Protein AF-0000000085134759 (afdb_homodimer)

Foldseek 3Di:
DCPPPCDPVNVVVVVVVVVVVVVVVVVVLVVVLLVDDLVCLVVVLVVLQCQLPDPVDDPVRSVVSVVSSVVSVVSNVVVVVVVVPPVPPD/DPPPPCDPVNVVVVVVVVVVVVVVVVVVLVVVLLVDDLVCLVVVLVVLQCQLPDPVDDPVRSVVSVVSSVVSVVSNVVVVVVVVVPVPPD

Structure (mmCIF, N/CA/C/O backbone):
data_AF-0000000085134759-model_v1
#
loop_
_entity.id
_entity.type
_entity.pdbx_description
1 polymer Ybl58
#
loop_
_atom_site.group_PDB
_atom_site.id
_atom_site.type_symbol
_atom_site.label_atom_id
_atom_site.label_alt_id
_atom_site.label_comp_id
_atom_site.label_asym_id
_atom_site.label_entity_id
_atom_site.label_seq_id
_atom_site.pdbx_PDB_ins_code
_atom_site.Cartn_x
_atom_site.Cartn_y
_atom_site.Cartn_z
_atom_site.occupancy
_atom_site.B_iso_or_equiv
_atom_site.auth_seq_id
_atom_site.auth_comp_id
_atom_site.auth_asym_id
_atom_site.auth_atom_id
_atom_site.pdbx_PDB_model_num
ATOM 1 N N . MET A 1 1 ? -6.441 -19.906 -30.641 1 36.53 1 MET A N 1
ATOM 2 C CA . MET A 1 1 ? -6.195 -18.969 -29.547 1 36.53 1 MET A CA 1
ATOM 3 C C . MET A 1 1 ? -5.242 -19.562 -28.516 1 36.53 1 MET A C 1
ATOM 5 O O . MET A 1 1 ? -5.535 -20.609 -27.922 1 36.53 1 MET A O 1
ATOM 9 N N . ASP A 1 2 ? -3.85 -19.812 -28.766 1 41.09 2 ASP A N 1
ATOM 10 C CA . ASP A 1 2 ? -2.723 -20.609 -28.297 1 41.09 2 ASP A CA 1
ATOM 11 C C . ASP A 1 2 ? -2.68 -20.656 -26.766 1 41.09 2 ASP A C 1
ATOM 13 O O . ASP A 1 2 ? -2.604 -19.625 -26.109 1 41.09 2 ASP A O 1
ATOM 17 N N . ASN A 1 3 ? -3.463 -21.5 -26.062 1 43.75 3 ASN A N 1
ATOM 18 C CA . ASN A 1 3 ? -3.758 -21.891 -24.672 1 43.75 3 ASN A CA 1
ATOM 19 C C . ASN A 1 3 ? -2.488 -21.984 -23.844 1 43.75 3 ASN A C 1
ATOM 21 O O . ASN A 1 3 ? -1.864 -23.047 -23.766 1 43.75 3 ASN A O 1
ATOM 25 N N . SER A 1 4 ? -1.475 -21.094 -23.953 1 51.97 4 SER A N 1
ATOM 26 C CA . SER A 1 4 ? -0.108 -21.094 -23.438 1 51.97 4 SER A CA 1
ATOM 27 C C . SER A 1 4 ? -0.062 -21.531 -21.984 1 51.97 4 SER A C 1
ATOM 29 O O . SER A 1 4 ? -0.721 -20.938 -21.125 1 51.97 4 SER A O 1
ATOM 31 N N . THR A 1 5 ? 0.041 -22.812 -21.75 1 67.12 5 THR A N 1
ATOM 32 C CA . THR A 1 5 ? 0.148 -23.562 -20.516 1 67.12 5 THR A CA 1
ATOM 33 C C . THR A 1 5 ? 1.14 -22.906 -19.562 1 67.12 5 THR A C 1
ATOM 35 O O . THR A 1 5 ? 2.332 -22.812 -19.859 1 67.12 5 THR A O 1
ATOM 38 N N . ILE A 1 6 ? 0.722 -22.047 -18.766 1 75.75 6 ILE A N 1
ATOM 39 C CA . ILE A 1 6 ? 1.525 -21.406 -17.719 1 75.75 6 ILE A CA 1
ATOM 40 C C . ILE A 1 6 ? 2.176 -22.484 -16.844 1 75.75 6 ILE A C 1
ATOM 42 O O . ILE A 1 6 ? 1.506 -23.422 -16.391 1 75.75 6 ILE A O 1
ATOM 46 N N . SER A 1 7 ? 3.449 -22.641 -17.078 1 88.44 7 SER A N 1
ATOM 47 C CA . SER A 1 7 ? 4.176 -23.609 -16.266 1 88.44 7 SER A CA 1
ATOM 48 C C . SER A 1 7 ? 3.984 -23.344 -14.773 1 88.44 7 SER A C 1
ATOM 50 O O . SER A 1 7 ? 3.611 -22.234 -14.383 1 88.44 7 SER A O 1
ATOM 52 N N . LEU A 1 8 ? 4.082 -24.422 -14.062 1 89.94 8 LEU A N 1
ATOM 53 C CA . LEU A 1 8 ? 3.994 -24.312 -12.609 1 89.94 8 LEU A CA 1
ATOM 54 C C . LEU A 1 8 ? 4.98 -23.266 -12.086 1 89.94 8 LEU A C 1
ATOM 56 O O . LEU A 1 8 ? 4.652 -22.484 -11.195 1 89.94 8 LEU A O 1
ATOM 60 N N . GLN A 1 9 ? 6.145 -23.281 -12.641 1 91.75 9 GLN A N 1
ATOM 61 C CA . GLN A 1 9 ? 7.18 -22.344 -12.203 1 91.75 9 GLN A CA 1
ATOM 62 C C . GLN A 1 9 ? 6.766 -20.906 -12.453 1 91.75 9 GLN A C 1
ATOM 64 O O . GLN A 1 9 ? 7.023 -20.016 -11.633 1 91.75 9 GLN A O 1
ATOM 69 N N . GLU A 1 10 ? 6.184 -20.594 -13.539 1 93.88 10 GLU A N 1
ATOM 70 C CA . GLU A 1 10 ? 5.719 -19.25 -13.867 1 93.88 10 GLU A CA 1
ATOM 71 C C . GLU A 1 10 ? 4.668 -18.781 -12.875 1 93.88 10 GLU A C 1
ATOM 73 O O . GLU A 1 10 ? 4.629 -17.594 -12.523 1 93.88 10 GLU A O 1
ATOM 78 N N . LEU A 1 11 ? 3.832 -19.656 -12.477 1 95.25 11 LEU A N 1
ATOM 79 C CA . LEU A 1 11 ? 2.807 -19.297 -11.5 1 95.25 11 LEU A CA 1
ATOM 80 C C . LEU A 1 11 ? 3.43 -18.984 -10.148 1 95.25 11 LEU A C 1
ATOM 82 O O . LEU A 1 11 ? 3.049 -18 -9.5 1 95.25 11 LEU A O 1
ATOM 86 N N . LEU A 1 12 ? 4.363 -19.75 -9.82 1 95.38 12 LEU A N 1
ATOM 87 C CA . LEU A 1 12 ? 5.047 -19.531 -8.547 1 95.38 12 LEU A CA 1
ATOM 88 C C . LEU A 1 12 ? 5.812 -18.219 -8.562 1 95.38 12 LEU A C 1
ATOM 90 O O . LEU A 1 12 ? 5.859 -17.5 -7.551 1 95.38 12 LEU A O 1
ATOM 94 N N . ASP A 1 13 ? 6.457 -17.906 -9.68 1 95.19 13 ASP A N 1
ATOM 95 C CA . ASP A 1 13 ? 7.172 -16.641 -9.82 1 95.19 13 ASP A CA 1
ATOM 96 C C . ASP A 1 13 ? 6.219 -15.461 -9.688 1 95.19 13 ASP A C 1
ATOM 98 O O . ASP A 1 13 ? 6.562 -14.445 -9.078 1 95.19 13 ASP A O 1
ATOM 102 N N . CYS A 1 14 ? 5.066 -15.586 -10.281 1 96.5 14 CYS A N 1
ATOM 103 C CA . CYS A 1 14 ? 4.047 -14.547 -10.164 1 96.5 14 CYS A CA 1
ATOM 104 C C . CYS A 1 14 ? 3.643 -14.336 -8.711 1 96.5 14 CYS A C 1
ATOM 106 O O . CYS A 1 14 ? 3.543 -13.195 -8.25 1 96.5 14 CYS A O 1
ATOM 108 N N . ILE A 1 15 ? 3.365 -15.359 -8.023 1 97.62 15 ILE A N 1
ATOM 109 C CA . ILE A 1 15 ? 2.973 -15.273 -6.621 1 97.62 15 ILE A CA 1
ATOM 110 C C . ILE A 1 15 ? 4.066 -14.57 -5.82 1 97.62 15 ILE A C 1
ATOM 112 O O . ILE A 1 15 ? 3.777 -13.703 -4.996 1 97.62 15 ILE A O 1
ATOM 116 N N . SER A 1 16 ? 5.297 -14.961 -6.074 1 97.25 16 SER A N 1
ATOM 117 C CA . SER A 1 16 ? 6.422 -14.359 -5.363 1 97.25 16 SER A CA 1
ATOM 118 C C . SER A 1 16 ? 6.488 -12.852 -5.605 1 97.25 16 SER A C 1
ATOM 120 O O . SER A 1 16 ? 6.676 -12.078 -4.668 1 97.25 16 SER A O 1
ATOM 122 N N . ARG A 1 17 ? 6.363 -12.453 -6.84 1 97.19 17 ARG A N 1
ATOM 123 C CA . ARG A 1 17 ? 6.402 -11.039 -7.184 1 97.19 17 ARG A CA 1
ATOM 124 C C . ARG A 1 17 ? 5.258 -10.281 -6.516 1 97.19 17 ARG A C 1
ATOM 126 O O . ARG A 1 17 ? 5.457 -9.18 -5.992 1 97.19 17 ARG A O 1
ATOM 133 N N . LEU A 1 18 ? 4.141 -10.859 -6.523 1 98 18 LEU A N 1
ATOM 134 C CA . LEU A 1 18 ? 2.979 -10.219 -5.918 1 98 18 LEU A CA 1
ATOM 135 C C . LEU A 1 18 ? 3.148 -10.102 -4.41 1 98 18 LEU A C 1
ATOM 137 O O . LEU A 1 18 ? 2.768 -9.086 -3.818 1 98 18 LEU A O 1
ATOM 141 N N . ARG A 1 19 ? 3.688 -11.109 -3.838 1 98.12 19 ARG A N 1
ATOM 142 C CA . ARG A 1 19 ? 3.951 -11.055 -2.404 1 98.12 19 ARG A CA 1
ATOM 143 C C . ARG A 1 19 ? 4.934 -9.938 -2.068 1 98.12 19 ARG A C 1
ATOM 145 O O . ARG A 1 19 ? 4.777 -9.242 -1.062 1 98.12 19 ARG A O 1
ATOM 152 N N . ASP A 1 20 ? 5.926 -9.781 -2.871 1 97.88 20 ASP A N 1
ATOM 153 C 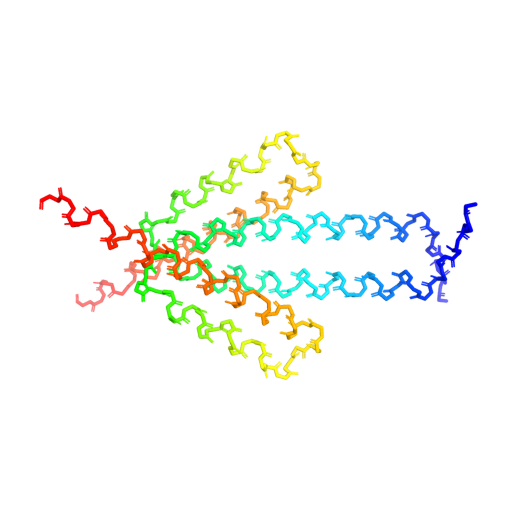CA . ASP A 1 20 ? 6.895 -8.703 -2.688 1 97.88 20 ASP A CA 1
ATOM 154 C C . ASP A 1 20 ? 6.227 -7.34 -2.816 1 97.88 20 ASP A C 1
ATOM 156 O O . ASP A 1 20 ? 6.535 -6.418 -2.055 1 97.88 20 ASP A O 1
ATOM 160 N N . ASP A 1 21 ? 5.371 -7.219 -3.775 1 97.75 21 ASP A N 1
ATOM 161 C CA . ASP A 1 21 ? 4.641 -5.969 -3.957 1 97.75 21 ASP A CA 1
ATOM 162 C C . ASP A 1 21 ? 3.783 -5.652 -2.734 1 97.75 21 ASP A C 1
ATOM 164 O O . ASP A 1 21 ? 3.748 -4.508 -2.273 1 97.75 21 ASP A O 1
ATOM 168 N N . VAL A 1 22 ? 3.117 -6.648 -2.244 1 98.06 22 VAL A N 1
ATOM 169 C CA . VAL A 1 22 ? 2.277 -6.469 -1.064 1 98.06 22 VAL A CA 1
ATOM 170 C C . VAL A 1 22 ? 3.135 -6.012 0.114 1 98.06 22 VAL A C 1
ATOM 172 O O . VAL A 1 22 ? 2.754 -5.098 0.848 1 98.06 22 VAL A O 1
ATOM 175 N N . ASN A 1 23 ? 4.258 -6.594 0.273 1 97.88 23 ASN A N 1
ATOM 176 C CA . ASN A 1 23 ? 5.152 -6.223 1.364 1 97.88 23 ASN A CA 1
ATOM 177 C C . ASN A 1 23 ? 5.629 -4.781 1.231 1 97.88 23 ASN A C 1
ATOM 179 O O . ASN A 1 23 ? 5.586 -4.016 2.195 1 97.88 23 ASN A O 1
ATOM 183 N N . ALA A 1 24 ? 6.102 -4.434 0.068 1 98.12 24 ALA A N 1
ATOM 184 C CA . ALA A 1 24 ? 6.586 -3.072 -0.157 1 98.12 24 ALA A CA 1
ATOM 185 C C . ALA A 1 24 ? 5.48 -2.051 0.086 1 98.12 24 ALA A C 1
ATOM 187 O O . ALA A 1 24 ? 5.699 -1.037 0.755 1 98.12 24 ALA A O 1
ATOM 188 N N . LEU A 1 25 ? 4.312 -2.357 -0.412 1 98.12 25 LEU A N 1
ATOM 189 C CA . LEU A 1 25 ? 3.178 -1.45 -0.271 1 98.12 25 LEU A CA 1
ATOM 190 C C . LEU A 1 25 ? 2.768 -1.316 1.191 1 98.12 25 LEU A C 1
ATOM 192 O O . LEU A 1 25 ? 2.42 -0.224 1.646 1 98.12 25 LEU A O 1
ATOM 196 N N . THR A 1 26 ? 2.848 -2.391 1.927 1 97.12 26 THR A N 1
ATOM 197 C CA . THR A 1 26 ? 2.5 -2.371 3.344 1 97.12 26 THR A CA 1
ATOM 198 C C . THR A 1 26 ? 3.494 -1.522 4.133 1 97.12 26 THR A C 1
ATOM 200 O O . THR A 1 26 ? 3.1 -0.746 5.004 1 97.12 26 THR A O 1
ATOM 203 N N . VAL A 1 27 ? 4.707 -1.637 3.848 1 96.81 27 VAL A N 1
ATOM 204 C CA . VAL A 1 27 ? 5.746 -0.847 4.504 1 96.81 27 VAL A CA 1
ATOM 205 C C . VAL A 1 27 ? 5.57 0.629 4.152 1 96.81 27 VAL A C 1
ATOM 207 O O . VAL A 1 27 ? 5.629 1.494 5.027 1 96.81 27 VAL A O 1
ATOM 210 N N . ALA A 1 28 ? 5.32 0.941 2.855 1 97.69 28 ALA A N 1
ATOM 211 C CA . ALA A 1 28 ? 5.098 2.318 2.428 1 97.69 28 ALA A CA 1
ATOM 212 C C . ALA A 1 28 ? 3.865 2.912 3.107 1 97.69 28 ALA A C 1
ATOM 214 O O . ALA A 1 28 ? 3.875 4.074 3.516 1 97.69 28 ALA A O 1
ATOM 215 N N . PHE A 1 29 ? 2.85 2.113 3.242 1 96.81 29 PHE A N 1
ATOM 216 C CA . PHE A 1 29 ? 1.638 2.516 3.943 1 96.81 29 PHE A CA 1
ATOM 217 C C . PHE A 1 29 ? 1.955 2.947 5.371 1 96.81 29 PHE A C 1
ATOM 219 O O . PHE A 1 29 ? 1.446 3.965 5.844 1 96.81 29 PHE A O 1
ATOM 226 N N . SER A 1 30 ? 2.836 2.234 6.004 1 94.38 30 SER A N 1
ATOM 227 C CA . SER A 1 30 ? 3.219 2.533 7.383 1 94.38 30 SER A CA 1
ATOM 228 C C . SER A 1 30 ? 3.979 3.852 7.473 1 94.38 30 SER A C 1
ATOM 230 O O . SER A 1 30 ? 3.738 4.652 8.383 1 94.38 30 SER A O 1
ATOM 232 N N . HIS A 1 31 ? 4.902 4.109 6.586 1 94.56 31 HIS A N 1
ATOM 233 C CA . HIS A 1 31 ? 5.637 5.371 6.562 1 94.56 31 HIS A CA 1
ATOM 234 C C . HIS A 1 31 ? 4.691 6.555 6.371 1 94.56 31 HIS A C 1
ATOM 236 O O . HIS A 1 31 ? 4.84 7.586 7.031 1 94.56 31 HIS A O 1
ATOM 242 N N . LEU A 1 32 ? 3.723 6.383 5.48 1 96 32 LEU A N 1
ATOM 243 C CA . LEU A 1 32 ? 2.787 7.469 5.219 1 96 32 LEU A CA 1
ATOM 244 C C . LEU A 1 32 ? 1.891 7.719 6.426 1 96 32 LEU A C 1
ATOM 246 O O . LEU A 1 32 ? 1.657 8.867 6.805 1 96 32 LEU A O 1
ATOM 250 N N . ALA A 1 33 ? 1.422 6.625 6.973 1 94.44 33 ALA A N 1
ATOM 251 C CA . ALA A 1 33 ? 0.549 6.734 8.141 1 94.44 33 ALA A CA 1
ATOM 252 C C . ALA A 1 33 ? 1.227 7.516 9.258 1 94.44 33 ALA A C 1
ATOM 254 O O . ALA A 1 33 ? 0.591 8.336 9.922 1 94.44 33 ALA A O 1
ATOM 255 N N . LEU A 1 34 ? 2.52 7.332 9.438 1 91.38 34 LEU A N 1
ATOM 256 C CA . LEU A 1 34 ? 3.271 8 10.5 1 91.38 34 LEU A CA 1
ATOM 257 C C . LEU A 1 34 ? 3.451 9.484 10.188 1 91.38 34 LEU A C 1
ATOM 259 O O . LEU A 1 34 ? 3.652 10.289 11.094 1 91.38 34 LEU A O 1
ATOM 263 N N . SER A 1 35 ? 3.312 9.789 8.953 1 91.69 35 SER A N 1
ATOM 264 C CA . SER A 1 35 ? 3.578 11.156 8.523 1 91.69 35 SER A CA 1
ATOM 265 C C . SER A 1 35 ? 2.307 12 8.547 1 91.69 35 SER A C 1
ATOM 267 O O . SER A 1 35 ? 2.363 13.219 8.383 1 91.69 35 SER A O 1
ATOM 269 N N . ILE A 1 36 ? 1.198 11.453 8.727 1 91.31 36 ILE A N 1
ATOM 270 C CA . ILE A 1 36 ? -0.071 12.172 8.766 1 91.31 36 ILE A CA 1
ATOM 271 C C . ILE A 1 36 ? -0.279 12.781 10.148 1 91.31 36 ILE A C 1
ATOM 273 O O . ILE A 1 36 ? -0.298 12.062 11.148 1 91.31 36 ILE A O 1
ATOM 277 N N . PRO A 1 37 ? -0.396 14.031 10.141 1 89.88 37 PRO A N 1
ATOM 278 C CA . PRO A 1 37 ? -0.674 14.664 11.438 1 89.88 37 PRO A CA 1
ATOM 279 C C . PRO A 1 37 ? -2.02 14.242 12.023 1 89.88 37 PRO A C 1
ATOM 281 O O . PRO A 1 37 ? -2.9 13.781 11.289 1 89.88 37 PRO A O 1
ATOM 284 N N . ARG A 1 38 ? -2.223 14.406 13.234 1 88.12 38 ARG A N 1
ATOM 285 C CA . ARG A 1 38 ? -3.404 13.969 13.977 1 88.12 38 ARG A CA 1
ATOM 286 C C . ARG A 1 38 ? -4.672 14.586 13.391 1 88.12 38 ARG A C 1
ATOM 288 O O . ARG A 1 38 ? -5.703 13.914 13.289 1 88.12 38 ARG A O 1
ATOM 295 N N . GLU A 1 39 ? -4.543 15.852 13.047 1 87.69 39 GLU A N 1
ATOM 296 C CA . GLU A 1 39 ? -5.707 16.594 12.57 1 87.69 39 GLU A CA 1
ATOM 297 C C . GLU A 1 39 ? -6.234 16.016 11.258 1 87.69 39 GLU A C 1
ATOM 299 O O . GLU A 1 39 ? -7.41 16.188 10.93 1 87.69 39 GLU A O 1
ATOM 304 N N . GLN A 1 40 ? -5.391 15.344 10.57 1 90.31 40 GLN A N 1
ATOM 305 C CA . GLN A 1 40 ? -5.77 14.836 9.258 1 90.31 40 GLN A CA 1
ATOM 306 C C . GLN A 1 40 ? -6.074 13.344 9.312 1 90.31 40 GLN A C 1
ATOM 308 O O . GLN A 1 40 ? -6.551 12.758 8.336 1 90.31 40 GLN A O 1
ATOM 313 N N . MET A 1 41 ? -5.879 12.742 10.406 1 91.75 41 MET A N 1
ATOM 314 C CA . MET A 1 41 ? -6.02 11.297 10.547 1 91.75 41 MET A CA 1
ATOM 315 C C . MET A 1 41 ? -7.48 10.875 10.422 1 91.75 41 MET A C 1
ATOM 317 O O . MET A 1 41 ? -7.789 9.891 9.758 1 91.75 41 MET A O 1
ATOM 321 N N . LEU A 1 42 ? -8.328 11.711 11.031 1 92.19 42 LEU A N 1
ATOM 322 C CA . LEU A 1 42 ? -9.734 11.32 11.055 1 92.19 42 LEU A CA 1
ATOM 323 C C . LEU A 1 42 ? -10.32 11.32 9.648 1 92.19 42 LEU A C 1
ATOM 325 O O . LEU A 1 42 ? -10.945 10.352 9.227 1 92.19 42 LEU A O 1
ATOM 329 N N . PRO A 1 43 ? -10.109 12.391 8.891 1 94.94 43 PRO A N 1
ATOM 330 C CA . PRO A 1 43 ? -10.602 12.375 7.516 1 94.94 43 PRO A CA 1
ATOM 331 C C . PRO A 1 43 ? -10.016 11.234 6.691 1 94.94 43 PRO A C 1
ATOM 333 O O . PRO A 1 43 ? -10.711 10.633 5.867 1 94.94 43 PRO A O 1
ATOM 336 N N . THR A 1 44 ? -8.797 10.969 6.855 1 95.25 44 THR A N 1
ATOM 337 C CA . THR A 1 44 ? -8.156 9.898 6.102 1 95.25 44 THR A CA 1
ATOM 338 C C . THR A 1 44 ? -8.742 8.539 6.48 1 95.25 44 THR A C 1
ATOM 340 O O . THR A 1 44 ? -9.031 7.719 5.605 1 95.25 44 THR A O 1
ATOM 343 N N . LEU A 1 45 ? -8.906 8.289 7.711 1 96.5 45 LEU A N 1
ATOM 344 C CA . LEU A 1 45 ? -9.523 7.066 8.203 1 96.5 45 LEU A CA 1
ATOM 345 C C . LEU A 1 45 ? -10.922 6.887 7.621 1 96.5 45 LEU A C 1
ATOM 347 O O . LEU A 1 45 ? -11.297 5.781 7.219 1 96.5 45 LEU A O 1
ATOM 351 N N . ALA A 1 46 ? -11.633 7.977 7.602 1 96.31 46 ALA A N 1
ATOM 352 C CA . ALA A 1 46 ? -12.984 7.934 7.047 1 96.31 46 ALA A CA 1
ATOM 353 C C . ALA A 1 46 ? -12.961 7.512 5.578 1 96.31 46 ALA A C 1
ATOM 355 O O . ALA A 1 46 ? -13.82 6.754 5.129 1 96.31 46 ALA A O 1
ATOM 356 N N . SER A 1 47 ? -12.016 7.984 4.824 1 97.06 47 SER A N 1
ATOM 357 C CA . SER A 1 47 ? -11.875 7.637 3.414 1 97.06 47 SER A CA 1
ATOM 358 C C . SER A 1 47 ? -11.609 6.148 3.234 1 97.06 47 SER A C 1
ATOM 360 O O . SER A 1 47 ? -12.164 5.512 2.338 1 97.06 47 SER A O 1
ATOM 362 N N . ILE A 1 48 ? -10.789 5.574 4.098 1 97.94 48 ILE A N 1
ATOM 363 C CA . ILE A 1 48 ? -10.469 4.152 4.02 1 97.94 48 ILE A CA 1
ATOM 364 C C . ILE A 1 48 ? -11.672 3.324 4.453 1 97.94 48 ILE A C 1
ATOM 366 O O . ILE A 1 48 ? -11.953 2.271 3.873 1 97.94 48 ILE A O 1
ATOM 370 N N . HIS A 1 49 ? -12.375 3.82 5.422 1 97.75 49 HIS A N 1
ATOM 371 C CA . HIS A 1 49 ? -13.594 3.143 5.844 1 97.75 49 HIS A CA 1
ATOM 372 C C . HIS A 1 49 ? -14.633 3.139 4.73 1 97.75 49 HIS A C 1
ATOM 374 O O . HIS A 1 49 ? -15.359 2.152 4.555 1 97.75 49 HIS A O 1
ATOM 380 N N . PHE A 1 50 ? -14.742 4.195 4.062 1 97.88 50 PHE A N 1
ATOM 381 C CA . PHE A 1 50 ? -15.656 4.27 2.924 1 97.88 50 PHE A CA 1
ATOM 382 C C . PHE A 1 50 ? -15.336 3.184 1.902 1 97.88 50 PHE A C 1
ATOM 384 O O . PHE A 1 50 ? -16.234 2.498 1.414 1 97.88 50 PHE A O 1
ATOM 391 N N . GLU A 1 51 ? -14 3.004 1.628 1 97.94 51 GLU A N 1
ATOM 392 C CA . GLU A 1 51 ? -13.586 1.977 0.679 1 97.94 51 GLU A CA 1
ATOM 393 C C . GLU A 1 51 ? -13.891 0.578 1.206 1 97.94 51 GLU A C 1
ATOM 395 O O . GLU A 1 51 ? -14.203 -0.329 0.43 1 97.94 51 GLU A O 1
ATOM 400 N N . SER A 1 52 ? -13.844 0.411 2.457 1 98.19 52 SER A N 1
ATOM 401 C CA . SER A 1 52 ? -14.055 -0.902 3.057 1 98.19 52 SER A CA 1
ATOM 402 C C . SER A 1 52 ? -15.5 -1.358 2.896 1 98.19 52 SER A C 1
ATOM 404 O O . SER A 1 52 ? -15.797 -2.549 3.01 1 98.19 52 SER A O 1
ATOM 406 N N . ARG A 1 53 ? -16.312 -0.443 2.555 1 97.38 53 ARG A N 1
ATOM 407 C CA . ARG A 1 53 ? -17.734 -0.766 2.404 1 97.38 53 ARG A CA 1
ATOM 408 C C . ARG A 1 53 ? -18.188 -0.555 0.965 1 97.38 53 ARG A C 1
ATOM 410 O O . ARG A 1 53 ? -19.359 -0.781 0.642 1 97.38 53 ARG A O 1
ATOM 417 N N . ASN A 1 54 ? -17.391 -0.098 0.154 1 97.81 54 ASN A N 1
ATOM 418 C CA . ASN A 1 54 ? -17.734 0.244 -1.225 1 97.81 54 ASN A CA 1
ATOM 419 C C . ASN A 1 54 ? -18 -1.003 -2.062 1 97.81 54 ASN A C 1
ATOM 421 O O . ASN A 1 54 ? -17.109 -1.835 -2.25 1 97.81 54 ASN A O 1
ATOM 425 N N . PRO A 1 55 ? -19.172 -1.104 -2.656 1 96.31 55 PRO A N 1
ATOM 426 C CA . PRO A 1 55 ? -19.562 -2.318 -3.375 1 96.31 55 PRO A CA 1
ATOM 427 C C . PRO A 1 55 ? -18.828 -2.471 -4.711 1 96.31 55 PRO A C 1
ATOM 429 O O . PRO A 1 55 ? -18.922 -3.525 -5.344 1 96.31 55 PRO A O 1
ATOM 432 N N . LYS A 1 56 ? -18.141 -1.409 -5.051 1 97.25 56 LYS A N 1
ATOM 433 C CA . LYS A 1 56 ? -17.359 -1.491 -6.277 1 97.25 56 LYS A CA 1
ATOM 434 C C . LYS A 1 56 ? -16.188 -2.471 -6.121 1 97.25 56 LYS A C 1
ATOM 436 O O . LYS A 1 56 ? -15.656 -2.971 -7.113 1 97.25 56 LYS A O 1
ATOM 441 N N . TRP A 1 57 ? -15.82 -2.795 -4.895 1 97.69 57 TRP A N 1
ATOM 442 C CA . TRP A 1 57 ? -14.688 -3.676 -4.602 1 97.69 57 TRP A CA 1
ATOM 443 C C . TRP A 1 57 ? -15.172 -5.094 -4.312 1 97.69 57 TRP A C 1
ATOM 445 O O . TRP A 1 57 ? -16.281 -5.293 -3.82 1 97.69 57 TRP A O 1
ATOM 455 N N . SER A 1 58 ? -14.289 -5.969 -4.621 1 96.5 58 SER A N 1
ATOM 456 C CA . SER A 1 58 ? -14.555 -7.348 -4.215 1 96.5 58 SER A CA 1
ATOM 457 C C . SER A 1 58 ? -14.562 -7.48 -2.695 1 96.5 58 SER A C 1
ATOM 459 O O . SER A 1 58 ? -14.094 -6.594 -1.982 1 96.5 58 SER A O 1
ATOM 461 N N . GLN A 1 59 ? -15.102 -8.617 -2.227 1 95.81 59 GLN A N 1
ATOM 462 C CA . GLN A 1 59 ? -15.109 -8.875 -0.79 1 95.81 59 GLN A CA 1
ATOM 463 C C . GLN A 1 59 ? -13.688 -8.906 -0.234 1 95.81 59 GLN A C 1
ATOM 465 O O . GLN A 1 59 ? -13.438 -8.422 0.871 1 95.81 59 GLN A O 1
ATOM 470 N N . GLU A 1 60 ? -12.812 -9.516 -0.999 1 95.31 60 GLU A N 1
ATOM 471 C CA . GLU A 1 60 ? -11.414 -9.594 -0.583 1 95.31 60 GLU A CA 1
ATOM 472 C C . GLU A 1 60 ? -10.789 -8.203 -0.459 1 95.31 60 GLU A C 1
ATOM 474 O O . GLU A 1 60 ? -10.055 -7.934 0.492 1 95.31 60 GLU A O 1
ATOM 479 N N . GLN A 1 61 ? -11.094 -7.41 -1.357 1 98.06 61 GLN A N 1
ATOM 480 C CA . GLN A 1 61 ? -10.578 -6.047 -1.312 1 98.06 61 GLN A CA 1
ATOM 481 C C . GLN A 1 61 ? -11.18 -5.27 -0.144 1 98.06 61 GLN A C 1
ATOM 483 O O . GLN A 1 61 ? -10.477 -4.539 0.553 1 98.06 61 GLN A O 1
ATOM 488 N N . GLN A 1 62 ? -12.406 -5.402 0.043 1 98.19 62 GLN A N 1
ATOM 489 C CA . GLN A 1 62 ? -13.062 -4.75 1.174 1 98.19 62 GLN A CA 1
ATOM 490 C C . GLN A 1 62 ? -12.422 -5.172 2.494 1 98.19 62 GLN A C 1
ATOM 492 O O . GLN A 1 62 ? -12.195 -4.34 3.375 1 98.19 62 GLN A O 1
ATOM 497 N N . ASN A 1 63 ? -12.141 -6.414 2.602 1 97.25 63 ASN A N 1
ATOM 498 C CA . ASN A 1 63 ? -11.477 -6.918 3.799 1 97.25 63 ASN A CA 1
ATOM 499 C C . ASN A 1 63 ? -10.086 -6.309 3.967 1 97.25 63 ASN A C 1
ATOM 501 O O . ASN A 1 63 ? -9.656 -6.027 5.09 1 97.25 63 ASN A O 1
ATOM 505 N N . SER A 1 64 ? -9.422 -6.176 2.916 1 97.25 64 SER A N 1
ATOM 506 C CA . SER A 1 64 ? -8.102 -5.547 2.961 1 97.25 64 SER A CA 1
ATOM 507 C C . SER A 1 64 ? -8.195 -4.109 3.473 1 97.25 64 SER A C 1
ATOM 509 O O . SER A 1 64 ? -7.391 -3.691 4.305 1 97.25 64 SER A O 1
ATOM 511 N N . PHE A 1 65 ? -9.195 -3.371 3.014 1 98.44 65 PHE A N 1
ATOM 512 C CA . PHE A 1 65 ? -9.391 -2 3.473 1 98.44 65 PHE A CA 1
ATOM 513 C C . PHE A 1 65 ? -9.703 -1.968 4.965 1 98.44 65 PHE A C 1
ATOM 515 O O . PHE A 1 65 ? -9.25 -1.07 5.68 1 98.44 65 PHE A O 1
ATOM 522 N N . LYS A 1 66 ? -10.508 -2.904 5.422 1 98 66 LYS A N 1
ATOM 523 C CA . LYS A 1 66 ? -10.812 -2.99 6.848 1 98 66 LYS A CA 1
ATOM 524 C C . LYS A 1 66 ? -9.547 -3.176 7.668 1 98 66 LYS A C 1
ATOM 526 O O . LYS A 1 66 ? -9.375 -2.541 8.711 1 98 66 LYS A O 1
ATOM 531 N N . TRP A 1 67 ? -8.758 -4.012 7.184 1 97.31 67 TRP A N 1
ATOM 532 C CA . TRP A 1 67 ? -7.488 -4.262 7.867 1 97.31 67 TRP A CA 1
ATOM 533 C C . TRP A 1 67 ? -6.621 -3.008 7.879 1 97.31 67 TRP A C 1
ATOM 535 O O . TRP A 1 67 ? -6.016 -2.674 8.898 1 97.31 67 TRP A O 1
ATOM 545 N N . LEU A 1 68 ? -6.527 -2.307 6.77 1 97.31 68 LEU A N 1
ATOM 546 C CA . LEU A 1 68 ? -5.727 -1.092 6.648 1 97.31 68 LEU A CA 1
ATOM 547 C C . LEU A 1 68 ? -6.262 0.005 7.562 1 97.31 68 LEU A C 1
ATOM 549 O O . LEU A 1 68 ? -5.488 0.756 8.156 1 97.31 68 LEU A O 1
ATOM 553 N N . ALA A 1 69 ? -7.57 0.109 7.68 1 96.88 69 ALA A N 1
ATOM 554 C CA . ALA A 1 69 ? -8.18 1.073 8.594 1 96.88 69 ALA A CA 1
ATOM 555 C C . ALA A 1 69 ? -7.77 0.792 10.039 1 96.88 69 ALA A C 1
ATOM 557 O O . ALA A 1 69 ? -7.441 1.715 10.781 1 96.88 69 ALA A O 1
ATOM 558 N N . ALA A 1 70 ? -7.777 -0.48 10.359 1 94.75 70 ALA A N 1
ATOM 559 C CA . ALA A 1 70 ? -7.383 -0.873 11.711 1 94.75 70 ALA A CA 1
ATOM 560 C C . ALA A 1 70 ? -5.93 -0.498 11.992 1 94.75 70 ALA A C 1
ATOM 562 O O . ALA A 1 70 ? -5.598 -0.038 13.086 1 94.75 70 ALA A O 1
ATOM 563 N N . LEU A 1 71 ? -5.141 -0.707 11.055 1 92.88 71 LEU A N 1
ATOM 564 C CA . LEU A 1 71 ? -3.736 -0.338 11.188 1 92.88 71 LEU A CA 1
ATOM 565 C C . LEU A 1 71 ? -3.584 1.167 11.383 1 92.88 71 LEU A C 1
ATOM 567 O O . LEU A 1 71 ? -2.797 1.612 12.219 1 92.88 71 LEU A O 1
ATOM 571 N N . LEU A 1 72 ? -4.277 1.925 10.625 1 93.88 72 LEU A N 1
ATOM 572 C CA . LEU A 1 72 ? -4.238 3.379 10.734 1 93.88 72 LEU A CA 1
ATOM 573 C C . LEU A 1 72 ? -4.727 3.834 12.109 1 93.88 72 LEU A C 1
ATOM 575 O O . LEU A 1 72 ? -4.164 4.762 12.695 1 93.88 72 LEU A O 1
ATOM 579 N N . GLU A 1 73 ? -5.734 3.199 12.578 1 92.5 73 GLU A N 1
ATOM 580 C CA . GLU A 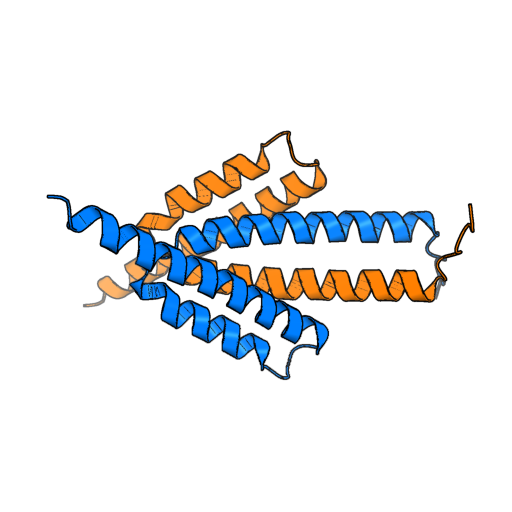1 73 ? -6.289 3.523 13.883 1 92.5 73 GLU A CA 1
ATOM 581 C C . GLU A 1 73 ? -5.273 3.275 14.992 1 92.5 73 GLU A C 1
ATOM 583 O O . GLU A 1 73 ? -5.199 4.039 15.961 1 92.5 73 GLU A O 1
ATOM 588 N N . GLU A 1 74 ? -4.531 2.287 14.812 1 88.19 74 GLU A N 1
ATOM 589 C CA . GLU A 1 74 ? -3.496 1.979 15.797 1 88.19 74 GLU A CA 1
ATOM 590 C C . GLU A 1 74 ? -2.438 3.078 15.844 1 88.19 74 GLU A C 1
ATOM 592 O O . GLU A 1 74 ? -1.938 3.422 16.922 1 88.19 74 GLU A O 1
ATOM 597 N N . ASN A 1 75 ? -2.088 3.539 14.742 1 83.38 75 ASN A N 1
ATOM 598 C CA . ASN A 1 75 ? -1.13 4.637 14.664 1 83.38 75 ASN A CA 1
ATOM 599 C C . ASN A 1 75 ? -1.687 5.91 15.297 1 83.38 75 ASN A C 1
ATOM 601 O O . ASN A 1 75 ? -0.952 6.664 15.938 1 83.38 75 ASN A O 1
ATOM 605 N N . TYR A 1 76 ? -2.889 6.152 15.023 1 83.38 76 TYR A N 1
ATOM 606 C CA . TYR A 1 76 ? -3.559 7.316 15.594 1 83.38 76 TYR A CA 1
ATOM 607 C C . TYR A 1 76 ? -3.602 7.234 17.109 1 83.38 76 TYR A C 1
ATOM 609 O O . TYR A 1 76 ? -3.354 8.227 17.797 1 83.38 76 TYR A O 1
ATOM 617 N N . ALA A 1 77 ? -3.939 6.102 17.547 1 80.06 77 ALA A N 1
ATOM 618 C CA . ALA A 1 77 ? -4.027 5.898 19 1 80.06 77 ALA A CA 1
ATOM 619 C C . ALA A 1 77 ? -2.658 6.047 19.656 1 80.06 77 ALA A C 1
ATOM 621 O O . ALA A 1 77 ? -2.547 6.582 20.766 1 80.06 77 ALA A O 1
ATOM 622 N N . GLY A 1 78 ? -1.632 5.539 19 1 71.81 78 GLY A N 1
ATOM 623 C CA . GLY A 1 78 ? -0.283 5.672 19.531 1 71.81 78 GLY A CA 1
ATOM 624 C C . GLY A 1 78 ? 0.196 7.109 19.578 1 71.81 78 GLY A C 1
ATOM 625 O O . GLY A 1 78 ? 0.948 7.484 20.484 1 71.81 78 GLY A O 1
ATOM 626 N N . LYS A 1 79 ? -0.162 7.875 18.703 1 67.62 79 LYS A N 1
ATOM 627 C CA . LYS A 1 79 ? 0.208 9.289 18.688 1 67.62 79 LYS A CA 1
ATOM 628 C C . LYS A 1 79 ? -0.479 10.047 19.812 1 67.62 79 LYS A C 1
ATOM 630 O O . LYS A 1 79 ? 0.062 11.031 20.328 1 67.62 79 LYS A O 1
ATOM 635 N N . THR A 1 80 ? -1.598 9.648 20.141 1 63.84 80 THR A N 1
ATOM 636 C CA . THR A 1 80 ? -2.32 10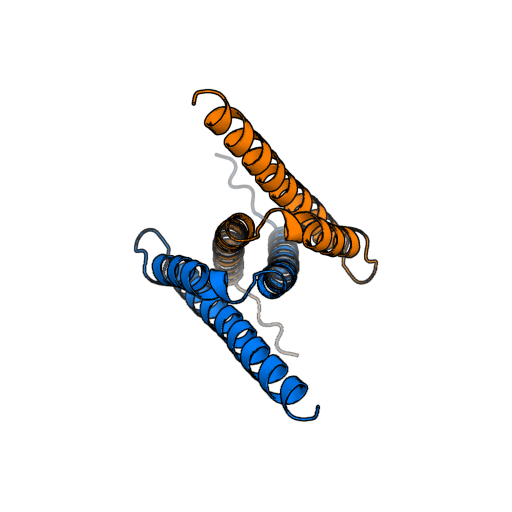.258 21.25 1 63.84 80 THR A CA 1
ATOM 637 C C . THR A 1 80 ? -1.65 9.922 22.594 1 63.84 80 THR A C 1
ATOM 639 O O . THR A 1 80 ? -1.622 10.75 23.5 1 63.84 80 THR A O 1
ATOM 642 N N . THR A 1 81 ? -1.148 8.773 22.656 1 58.69 81 THR A N 1
ATOM 643 C CA . THR A 1 81 ? -0.536 8.352 23.906 1 58.69 81 THR A CA 1
ATOM 644 C C . THR A 1 81 ? 0.826 9.016 24.094 1 58.69 81 THR A C 1
ATOM 646 O O . THR A 1 81 ? 1.22 9.336 25.219 1 58.69 81 THR A O 1
ATOM 649 N N . ILE A 1 82 ? 1.597 9.266 23.172 1 56.84 82 ILE A N 1
ATOM 650 C CA . ILE A 1 82 ? 2.912 9.875 23.328 1 56.84 82 ILE A CA 1
ATOM 651 C C . ILE A 1 82 ? 2.756 11.359 23.672 1 56.84 82 ILE A C 1
ATOM 653 O O . ILE A 1 82 ? 3.535 11.898 24.469 1 56.84 82 ILE A O 1
ATOM 657 N N . SER A 1 83 ? 1.854 12.094 23.047 1 50.88 83 SER A N 1
ATOM 658 C CA . SER A 1 83 ? 1.716 13.492 23.438 1 50.88 83 SER A CA 1
ATOM 659 C C . SER A 1 83 ? 1.322 13.625 24.906 1 50.88 83 SER A C 1
ATOM 661 O O . SER A 1 83 ? 1.652 14.617 25.547 1 50.88 83 SER A O 1
ATOM 663 N N . ALA A 1 84 ? 0.599 12.82 25.5 1 50.19 84 ALA A N 1
ATOM 664 C CA . ALA A 1 84 ? 0.181 13.023 26.875 1 50.19 84 ALA A CA 1
ATOM 665 C C . ALA A 1 84 ? 1.356 12.852 27.844 1 50.19 84 ALA A C 1
ATOM 667 O O . ALA A 1 84 ? 1.382 13.461 28.906 1 50.19 84 ALA A O 1
ATOM 668 N N . GLU A 1 85 ? 2.201 12.023 27.609 1 49.53 85 GLU A N 1
ATOM 669 C CA . GLU A 1 85 ? 3.201 11.797 28.641 1 49.53 85 GLU A CA 1
ATOM 670 C C . GLU A 1 85 ? 4.238 12.922 28.656 1 49.53 85 GLU A C 1
ATOM 672 O O . GLU A 1 85 ? 4.902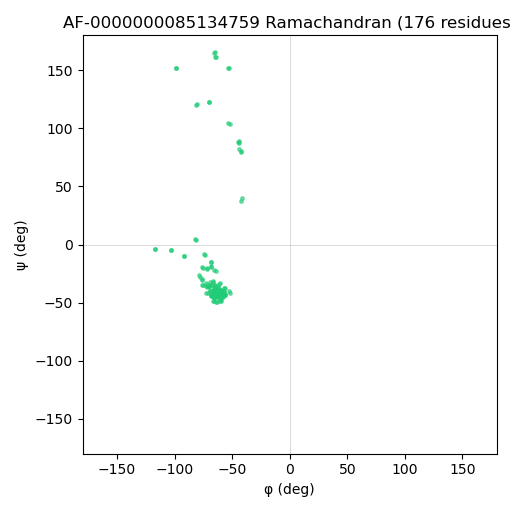 13.141 29.672 1 49.53 85 GLU A O 1
ATOM 677 N N . SER A 1 86 ? 4.445 13.484 27.531 1 49.22 86 SER A N 1
ATOM 678 C CA . SER A 1 86 ? 5.578 14.398 27.625 1 49.22 86 SER A CA 1
ATOM 679 C C . SER A 1 86 ? 5.172 15.711 28.297 1 49.22 86 SER A C 1
ATOM 681 O O . SER A 1 86 ? 6.023 16.547 28.594 1 49.22 86 SER A O 1
ATOM 683 N N . SER A 1 87 ? 3.926 16.109 28.188 1 44.06 87 SER A N 1
ATOM 684 C CA . SER A 1 87 ? 3.672 17.438 28.75 1 44.06 87 SER A CA 1
ATOM 685 C C . SER A 1 87 ? 3.627 17.391 30.281 1 44.06 87 SER A C 1
ATOM 687 O O . SER A 1 87 ? 3.514 18.422 30.938 1 44.06 87 SER A O 1
ATOM 689 N N . GLY A 1 88 ? 3.404 16.234 30.766 1 38.03 88 GLY A N 1
ATOM 690 C CA . GLY A 1 88 ? 3.229 16.344 32.219 1 38.03 88 GLY A CA 1
ATOM 691 C C . GLY A 1 88 ? 4.52 16.641 32.938 1 38.03 88 GLY A C 1
ATOM 692 O O . GLY A 1 88 ? 4.512 16.828 34.156 1 38.03 88 GLY A O 1
ATOM 693 N N . ASN A 1 89 ? 5.633 16.078 32.406 1 39.12 89 ASN A N 1
ATOM 694 C CA . ASN A 1 89 ? 6.672 16.234 33.406 1 39.12 89 ASN A CA 1
ATOM 695 C C . ASN A 1 89 ? 7.305 17.625 33.375 1 39.12 89 ASN A C 1
ATOM 697 O O . ASN A 1 89 ? 8.492 17.781 33.656 1 39.12 89 ASN A O 1
ATOM 701 N N . GLN A 1 90 ? 6.816 18.625 32.5 1 28.05 90 GLN A N 1
ATOM 702 C CA . GLN A 1 90 ? 7.473 19.859 32.906 1 28.05 90 GLN A CA 1
ATOM 703 C C . GLN A 1 90 ? 6.773 20.453 34.125 1 28.05 90 GLN A C 1
ATOM 705 O O . GLN A 1 90 ? 5.543 20.453 34.219 1 28.05 90 GLN A O 1
ATOM 710 N N . MET B 1 1 ? 7.277 -36.625 3.955 1 35.72 1 MET B N 1
ATOM 711 C CA . MET B 1 1 ? 7.137 -35.156 4.035 1 35.72 1 MET B CA 1
ATOM 712 C C . MET B 1 1 ? 6.098 -34.656 3.037 1 35.72 1 MET B C 1
ATOM 714 O O . MET B 1 1 ? 6.238 -34.875 1.831 1 35.72 1 MET B O 1
ATOM 718 N N . ASP B 1 2 ? 4.703 -34.938 3.102 1 41.12 2 ASP B N 1
ATOM 719 C CA . ASP B 1 2 ? 3.475 -35.062 2.324 1 41.12 2 ASP B CA 1
ATOM 720 C C . ASP B 1 2 ? 3.355 -33.938 1.286 1 41.12 2 ASP B C 1
ATOM 722 O O . ASP B 1 2 ? 3.373 -32.781 1.634 1 41.12 2 ASP B O 1
ATOM 726 N N . ASN B 1 3 ? 4.02 -33.969 0.098 1 42.88 3 ASN B N 1
ATOM 727 C CA . ASN B 1 3 ? 4.293 -33.219 -1.109 1 42.88 3 ASN B CA 1
ATOM 728 C C . ASN B 1 3 ? 3.037 -32.531 -1.64 1 42.88 3 ASN B C 1
ATOM 730 O O . ASN B 1 3 ? 2.322 -33.094 -2.469 1 42.88 3 ASN B O 1
ATOM 734 N N . SER B 1 4 ? 2.09 -31.984 -0.826 1 51.28 4 SER B N 1
ATOM 735 C CA . SER B 1 4 ? 0.734 -31.5 -1.065 1 51.28 4 SER B CA 1
ATOM 736 C C . SER B 1 4 ? 0.661 -30.656 -2.34 1 51.28 4 SER B C 1
ATOM 738 O O . SER B 1 4 ? 1.301 -29.609 -2.439 1 51.28 4 SER B O 1
ATOM 740 N N . THR B 1 5 ? 0.559 -31.312 -3.441 1 67.12 5 THR B N 1
ATOM 741 C CA . THR B 1 5 ? 0.438 -30.859 -4.824 1 67.12 5 THR B CA 1
ATOM 742 C C . THR B 1 5 ? -0.569 -29.719 -4.934 1 6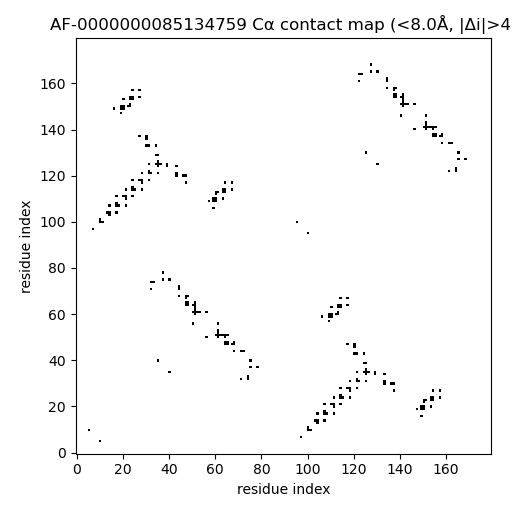7.12 5 THR B C 1
ATOM 744 O O . THR B 1 5 ? -1.763 -29.922 -4.691 1 67.12 5 THR B O 1
ATOM 747 N N . ILE B 1 6 ? -0.167 -28.562 -4.766 1 75.5 6 ILE B N 1
ATOM 748 C CA . ILE B 1 6 ? -0.987 -27.359 -4.965 1 75.5 6 ILE B CA 1
ATOM 749 C C . ILE B 1 6 ? -1.628 -27.406 -6.348 1 75.5 6 ILE B C 1
ATOM 751 O O . ILE B 1 6 ? -0.944 -27.625 -7.352 1 75.5 6 ILE B O 1
ATOM 755 N N . SER B 1 7 ? -2.898 -27.734 -6.305 1 88.56 7 SER B N 1
ATOM 756 C CA . SER B 1 7 ? -3.617 -27.75 -7.574 1 88.56 7 SER B CA 1
ATOM 757 C C . SER B 1 7 ? -3.439 -26.438 -8.32 1 88.56 7 SER B C 1
ATOM 759 O O . SER B 1 7 ? -3.098 -25.422 -7.723 1 88.56 7 SER B O 1
ATOM 761 N N . LEU B 1 8 ? -3.539 -26.578 -9.633 1 90 8 LEU B N 1
ATOM 762 C CA . LEU B 1 8 ? -3.463 -25.391 -10.469 1 90 8 LEU B CA 1
ATOM 763 C C . LEU B 1 8 ? -4.469 -24.328 -10.016 1 90 8 LEU B C 1
ATOM 765 O O . LEU B 1 8 ? -4.156 -23.141 -9.984 1 90 8 LEU B O 1
ATOM 769 N N . GLN B 1 9 ? -5.621 -24.781 -9.664 1 91.94 9 GLN B N 1
ATOM 770 C CA . GLN B 1 9 ? -6.676 -23.859 -9.242 1 91.94 9 GLN B CA 1
ATOM 771 C C . GLN B 1 9 ? -6.281 -23.125 -7.969 1 91.94 9 GLN B C 1
ATOM 773 O O . GLN B 1 9 ? -6.559 -21.938 -7.824 1 91.94 9 GLN B O 1
ATOM 778 N N . GLU B 1 10 ? -5.691 -23.75 -7.035 1 94 10 GLU B N 1
ATOM 779 C CA . GLU B 1 10 ? -5.25 -23.141 -5.789 1 94 10 GLU B CA 1
ATOM 780 C C . GLU B 1 10 ? -4.211 -22.047 -6.051 1 94 10 GLU B C 1
ATOM 782 O O . GLU B 1 10 ? -4.199 -21.016 -5.375 1 94 10 GLU B O 1
ATOM 787 N N . LEU B 1 11 ? -3.367 -22.297 -6.965 1 95.25 11 LEU B N 1
ATOM 788 C CA . LEU B 1 11 ? -2.355 -21.312 -7.312 1 95.25 11 LEU B CA 1
ATOM 789 C C . LEU B 1 11 ? -2.994 -20.078 -7.945 1 95.25 11 LEU B C 1
ATOM 791 O O . LEU B 1 11 ? -2.637 -18.953 -7.613 1 95.25 11 LEU B O 1
ATOM 795 N N . LEU B 1 12 ? -3.928 -20.328 -8.75 1 95.5 12 LEU B N 1
ATOM 796 C CA . LEU B 1 12 ? -4.625 -19.219 -9.406 1 95.5 12 LEU B CA 1
ATOM 797 C C . LEU B 1 12 ? -5.41 -18.406 -8.398 1 95.5 12 LEU B C 1
ATOM 799 O O . LEU B 1 12 ? -5.473 -17.172 -8.508 1 95.5 12 LEU B O 1
ATOM 803 N N . ASP B 1 13 ? -6.039 -19.078 -7.453 1 95.25 13 ASP B N 1
ATOM 804 C CA . ASP B 1 13 ? -6.77 -18.391 -6.395 1 95.25 13 ASP B CA 1
ATOM 805 C C . ASP B 1 13 ? -5.836 -17.5 -5.57 1 95.25 13 ASP B C 1
ATOM 807 O O . ASP B 1 13 ? -6.203 -16.391 -5.188 1 95.25 13 ASP B O 1
ATOM 811 N N . CYS B 1 14 ? -4.68 -18.016 -5.273 1 96.5 14 CYS B N 1
ATOM 812 C CA . CYS B 1 14 ? -3.678 -17.25 -4.543 1 96.5 14 CYS B CA 1
ATOM 813 C C . CYS B 1 14 ? -3.287 -15.992 -5.312 1 96.5 14 CYS B C 1
ATOM 815 O O . CYS B 1 14 ? -3.213 -14.906 -4.738 1 96.5 14 CYS B O 1
ATOM 817 N N . ILE B 1 15 ? -2.998 -16.109 -6.535 1 97.62 15 ILE B N 1
ATOM 818 C CA . ILE B 1 15 ? -2.619 -14.977 -7.371 1 97.62 15 ILE B CA 1
ATOM 819 C C . ILE B 1 15 ? -3.73 -13.93 -7.355 1 97.62 15 ILE B C 1
ATOM 821 O O . ILE B 1 15 ? -3.463 -12.734 -7.219 1 97.62 15 ILE B O 1
ATOM 825 N N . SER B 1 16 ? -4.965 -14.391 -7.488 1 97.25 16 SER B N 1
ATOM 826 C CA . SER B 1 16 ? -6.105 -13.477 -7.488 1 97.25 16 SER B CA 1
ATOM 827 C C . SER B 1 16 ? -6.191 -12.695 -6.18 1 97.25 16 SER B C 1
ATOM 829 O O . SER B 1 16 ? -6.387 -11.477 -6.188 1 97.25 16 SER B O 1
ATOM 831 N N . ARG B 1 17 ? -6.059 -13.383 -5.078 1 97.12 17 ARG B N 1
ATOM 832 C CA . ARG B 1 17 ? -6.117 -12.734 -3.771 1 97.12 17 ARG B CA 1
ATOM 833 C C . ARG B 1 17 ? -4.988 -11.727 -3.613 1 97.12 17 ARG B C 1
ATOM 835 O O . ARG B 1 17 ? -5.207 -10.625 -3.105 1 97.12 17 ARG B O 1
ATOM 842 N N . LEU B 1 18 ? -3.855 -12.094 -4.055 1 97.94 18 LEU B N 1
ATOM 843 C CA . LEU B 1 18 ? -2.707 -11.203 -3.943 1 97.94 18 LEU B CA 1
ATOM 844 C C . LEU B 1 18 ? -2.889 -9.969 -4.82 1 97.94 18 LEU B C 1
ATOM 846 O O . LEU B 1 18 ? -2.529 -8.859 -4.422 1 97.94 18 LEU B O 1
ATOM 850 N N . ARG B 1 19 ? -3.428 -10.18 -5.961 1 98.12 19 ARG B N 1
ATOM 851 C CA . ARG B 1 19 ? -3.701 -9.055 -6.844 1 98.12 19 ARG B CA 1
ATOM 852 C C . ARG B 1 19 ? -4.707 -8.094 -6.211 1 98.12 19 ARG B C 1
ATOM 854 O O . ARG B 1 19 ? -4.562 -6.875 -6.324 1 98.12 19 ARG B O 1
ATOM 861 N N . ASP B 1 20 ? -5.688 -8.609 -5.59 1 97.81 20 ASP B N 1
ATOM 862 C CA . ASP B 1 20 ? -6.676 -7.793 -4.891 1 97.81 20 ASP B CA 1
ATOM 863 C C . ASP B 1 20 ? -6.027 -7 -3.758 1 97.81 20 ASP B C 1
ATOM 865 O O . ASP B 1 20 ? -6.352 -5.832 -3.547 1 97.81 20 ASP B O 1
ATOM 869 N N . ASP B 1 21 ? -5.16 -7.648 -3.047 1 97.69 21 ASP B N 1
ATOM 870 C CA . ASP B 1 21 ? -4.449 -6.969 -1.968 1 97.69 21 ASP B CA 1
ATOM 871 C C . ASP B 1 21 ? -3.602 -5.82 -2.506 1 97.69 21 ASP B C 1
ATOM 873 O O . ASP B 1 21 ? -3.586 -4.73 -1.93 1 97.69 21 ASP B O 1
ATOM 877 N N . VAL B 1 22 ? -2.932 -6.078 -3.586 1 98 22 VAL B N 1
ATOM 878 C CA . VAL B 1 22 ? -2.102 -5.047 -4.199 1 98 22 VAL B CA 1
ATOM 879 C C . VAL B 1 22 ? -2.969 -3.863 -4.621 1 98 22 VAL B C 1
ATOM 881 O O . VAL B 1 22 ? -2.605 -2.707 -4.391 1 98 22 VAL B O 1
ATOM 884 N N . ASN B 1 23 ? -4.09 -4.121 -5.172 1 97.88 23 ASN B N 1
ATOM 885 C CA . ASN B 1 23 ? -4.996 -3.062 -5.602 1 97.88 23 ASN B CA 1
ATOM 886 C C . ASN B 1 23 ? -5.496 -2.24 -4.418 1 97.88 23 ASN B C 1
ATOM 888 O O . ASN B 1 23 ? -5.473 -1.009 -4.457 1 97.88 23 ASN B O 1
ATOM 892 N N . ALA B 1 24 ? -5.965 -2.926 -3.408 1 98.06 24 ALA B N 1
ATOM 893 C CA . ALA B 1 24 ? -6.469 -2.227 -2.229 1 98.06 24 ALA B CA 1
ATOM 894 C C . ALA B 1 24 ? -5.379 -1.364 -1.596 1 98.06 24 ALA B C 1
ATOM 896 O O . ALA B 1 24 ? -5.617 -0.203 -1.258 1 98.06 24 ALA B O 1
ATOM 897 N N . LEU B 1 25 ? -4.199 -1.921 -1.503 1 98.12 25 LEU B N 1
ATOM 898 C CA . LEU B 1 25 ? -3.082 -1.213 -0.892 1 98.12 25 LEU B CA 1
ATOM 899 C C . LEU B 1 25 ? -2.682 -0.003 -1.73 1 98.12 25 LEU B C 1
ATOM 901 O O . LEU B 1 25 ? -2.352 1.053 -1.187 1 98.12 25 LEU B O 1
ATOM 905 N N . THR B 1 26 ? -2.754 -0.134 -3.025 1 97.12 26 THR B N 1
ATOM 906 C CA . THR B 1 26 ? -2.416 0.967 -3.922 1 97.12 26 THR B CA 1
ATOM 907 C C . THR B 1 26 ? -3.426 2.104 -3.785 1 97.12 26 THR B C 1
ATOM 909 O O . THR B 1 26 ? -3.047 3.275 -3.752 1 97.12 26 THR B O 1
ATOM 912 N N . VAL B 1 27 ? -4.637 1.794 -3.699 1 96.75 27 VAL B N 1
ATOM 913 C CA . VAL B 1 27 ? -5.688 2.791 -3.521 1 96.75 27 VAL B CA 1
ATOM 914 C C . VAL B 1 27 ? -5.531 3.473 -2.164 1 96.75 27 VAL B C 1
ATOM 916 O O . VAL B 1 27 ? -5.609 4.699 -2.066 1 96.75 27 VAL B O 1
ATOM 919 N N . ALA B 1 28 ? -5.285 2.684 -1.093 1 97.69 28 ALA B N 1
ATOM 920 C CA . ALA B 1 28 ? -5.078 3.246 0.239 1 97.69 28 ALA B CA 1
ATOM 921 C C . ALA B 1 28 ? -3.857 4.164 0.262 1 97.69 28 ALA B C 1
ATOM 923 O O . ALA B 1 28 ? -3.885 5.227 0.888 1 97.69 28 ALA B O 1
ATOM 924 N N . PHE B 1 29 ? -2.83 3.77 -0.438 1 96.88 29 PHE B N 1
ATOM 925 C CA . PHE B 1 29 ? -1.628 4.582 -0.572 1 96.88 29 PHE B CA 1
ATOM 926 C C . PHE B 1 29 ? -1.961 5.949 -1.164 1 96.88 29 PHE B C 1
ATOM 928 O O . PHE B 1 29 ? -1.473 6.973 -0.686 1 96.88 29 PHE B O 1
ATOM 935 N N . SER B 1 30 ? -2.84 5.969 -2.123 1 94.44 30 SER B N 1
ATOM 936 C CA . SER B 1 30 ? -3.236 7.207 -2.785 1 94.44 30 SER B CA 1
ATOM 937 C C . SER B 1 30 ? -4.016 8.117 -1.84 1 94.44 30 SER B C 1
ATOM 939 O O . SER B 1 30 ? -3.791 9.328 -1.811 1 94.44 30 SER B O 1
ATOM 941 N N . HIS B 1 31 ? -4.934 7.59 -1.081 1 94.44 31 HIS B N 1
ATOM 942 C CA . HIS B 1 31 ? -5.684 8.375 -0.106 1 94.44 31 HIS B CA 1
ATOM 943 C C . HIS B 1 31 ? -4.758 9 0.93 1 94.44 31 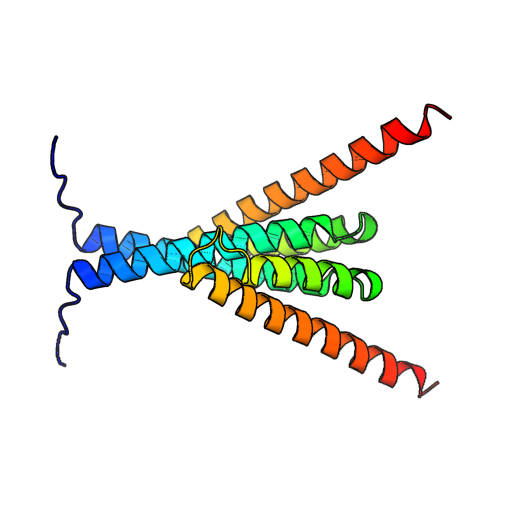HIS B C 1
ATOM 945 O O . HIS B 1 31 ? -4.926 10.172 1.289 1 94.44 31 HIS B O 1
ATOM 951 N N . LEU B 1 32 ? -3.787 8.219 1.381 1 96 32 LEU B N 1
ATOM 952 C CA . LEU B 1 32 ? -2.867 8.734 2.389 1 96 32 LEU B CA 1
ATOM 953 C C . LEU B 1 32 ? -1.979 9.828 1.808 1 96 32 LEU B C 1
ATOM 955 O O . LEU B 1 32 ? -1.761 10.859 2.445 1 96 32 LEU B O 1
ATOM 959 N N . ALA B 1 33 ? -1.507 9.547 0.624 1 94.44 33 ALA B N 1
ATOM 960 C CA . ALA B 1 33 ? -0.637 10.523 -0.036 1 94.44 33 ALA B CA 1
ATOM 961 C C . ALA B 1 33 ? -1.328 11.875 -0.169 1 94.44 33 ALA B C 1
ATOM 963 O O . ALA B 1 33 ? -0.706 12.922 0.037 1 94.44 33 ALA B O 1
ATOM 964 N N . LEU B 1 34 ? -2.611 11.875 -0.44 1 91.31 34 LEU B N 1
ATOM 965 C CA . LEU B 1 34 ? -3.375 13.102 -0.62 1 91.31 34 LEU B CA 1
ATOM 966 C C . LEU B 1 34 ? -3.572 13.82 0.712 1 91.31 34 LEU B C 1
ATOM 968 O O . LEU B 1 34 ? -3.781 15.031 0.743 1 91.31 34 LEU B O 1
ATOM 972 N N . SER B 1 35 ? -3.436 13.078 1.745 1 91.5 35 SER B N 1
ATOM 973 C CA . SER B 1 35 ? -3.715 13.633 3.066 1 91.5 35 SER B CA 1
ATOM 974 C C . SER B 1 35 ? -2.455 14.203 3.703 1 91.5 35 SER B C 1
ATOM 976 O O . SER B 1 35 ? -2.525 14.875 4.734 1 91.5 35 SER B O 1
ATOM 978 N N . ILE B 1 36 ? -1.337 13.992 3.182 1 91.38 36 ILE B N 1
ATOM 979 C CA . ILE B 1 36 ? -0.078 14.5 3.713 1 91.38 36 ILE B CA 1
ATOM 980 C C . ILE B 1 36 ? 0.109 15.961 3.289 1 91.38 36 ILE B C 1
ATOM 982 O O . ILE B 1 36 ? 0.122 16.266 2.096 1 91.38 36 ILE B O 1
ATOM 986 N N . PRO B 1 37 ? 0.22 16.75 4.258 1 89.88 37 PRO B N 1
ATOM 987 C CA . PRO B 1 37 ? 0.474 18.156 3.906 1 89.88 37 PRO B CA 1
ATOM 988 C C . PRO B 1 37 ? 1.819 18.359 3.211 1 89.88 37 PRO B C 1
ATOM 990 O O . PRO B 1 37 ? 2.713 17.516 3.334 1 89.88 37 PRO B O 1
ATOM 993 N N . ARG B 1 38 ? 2.004 19.406 2.562 1 88.12 38 ARG B N 1
ATOM 994 C CA . ARG B 1 38 ? 3.186 19.703 1.763 1 88.12 38 ARG B CA 1
ATOM 995 C C . ARG B 1 38 ? 4.449 19.672 2.615 1 88.12 38 ARG B C 1
ATOM 997 O O . ARG B 1 38 ? 5.488 19.172 2.176 1 88.12 38 ARG B O 1
ATOM 1004 N N . GLU B 1 39 ? 4.309 20.203 3.809 1 87.75 39 GLU B N 1
ATOM 1005 C CA . GLU B 1 39 ? 5.469 20.344 4.688 1 87.75 39 GLU B CA 1
ATOM 1006 C C . GLU B 1 39 ? 6.008 18.969 5.094 1 87.75 39 GLU B C 1
ATOM 1008 O O . GLU B 1 39 ? 7.184 18.844 5.445 1 87.75 39 GLU B O 1
ATOM 1013 N N . GLN B 1 40 ? 5.168 18 5 1 90.81 40 GLN B N 1
ATOM 1014 C CA . GLN B 1 40 ? 5.566 16.672 5.449 1 90.81 40 GLN B CA 1
ATOM 1015 C C . GLN B 1 40 ? 5.891 15.766 4.266 1 90.81 40 GLN B C 1
ATOM 1017 O O . GLN B 1 40 ? 6.391 14.656 4.445 1 90.81 40 GLN B O 1
ATOM 1022 N N . MET B 1 41 ? 5.703 16.219 3.113 1 91.81 41 MET B N 1
ATOM 1023 C CA . MET B 1 41 ? 5.863 15.398 1.915 1 91.81 41 MET B CA 1
ATOM 1024 C C . MET B 1 41 ? 7.332 15.055 1.689 1 91.81 41 MET B C 1
ATOM 1026 O O . MET B 1 41 ? 7.66 13.906 1.372 1 91.81 41 MET B O 1
ATOM 1030 N N . LEU B 1 42 ? 8.164 16.062 1.945 1 92.31 42 LEU B N 1
ATOM 1031 C CA . LEU B 1 42 ? 9.578 15.852 1.644 1 92.31 42 LEU B CA 1
ATOM 1032 C C . LEU B 1 42 ? 10.172 14.797 2.562 1 92.31 42 LEU B C 1
ATOM 1034 O O . LEU B 1 42 ? 10.82 13.852 2.096 1 92.31 42 LEU B O 1
ATOM 1038 N N . PRO B 1 43 ? 9.945 14.906 3.863 1 95.06 43 PRO B N 1
ATOM 1039 C CA . PRO B 1 43 ? 10.445 13.852 4.75 1 95.06 43 PRO B CA 1
ATOM 1040 C C . PRO B 1 43 ? 9.875 12.477 4.406 1 95.06 43 PRO B C 1
ATOM 1042 O O . PRO B 1 43 ? 10.586 11.477 4.496 1 95.06 43 PRO B O 1
ATOM 1045 N N . THR B 1 44 ? 8.664 12.422 4.074 1 95.38 44 THR B N 1
ATOM 1046 C CA . THR B 1 44 ? 8.031 11.148 3.742 1 95.38 44 THR B CA 1
ATOM 1047 C C . THR B 1 44 ? 8.641 10.562 2.469 1 95.38 44 THR B C 1
ATOM 1049 O O . THR B 1 44 ? 8.945 9.367 2.412 1 95.38 44 THR B O 1
ATOM 1052 N N . LEU B 1 45 ? 8.797 11.336 1.491 1 96.56 45 LEU B N 1
ATOM 1053 C CA . LEU B 1 45 ? 9.43 10.93 0.241 1 96.56 45 LEU B CA 1
ATOM 1054 C C . LEU B 1 45 ? 10.836 10.383 0.493 1 96.56 45 LEU B C 1
ATOM 1056 O O . LEU B 1 45 ? 11.227 9.367 -0.087 1 96.56 45 LEU B O 1
ATOM 1060 N N . ALA B 1 46 ? 11.531 11.094 1.342 1 96.31 46 ALA B N 1
ATOM 1061 C CA . ALA B 1 46 ? 12.883 10.656 1.678 1 96.31 46 ALA B CA 1
ATOM 1062 C C . ALA B 1 46 ? 12.875 9.266 2.307 1 96.31 46 ALA B C 1
ATOM 1064 O O . ALA B 1 46 ? 13.75 8.453 2.031 1 96.31 46 ALA B O 1
ATOM 1065 N N . SER B 1 47 ? 11.938 8.969 3.148 1 97.12 47 SER B N 1
ATOM 1066 C CA . SER B 1 47 ? 11.812 7.668 3.795 1 97.12 47 SER B CA 1
ATOM 1067 C C . SER B 1 47 ? 11.562 6.566 2.773 1 97.12 47 SER B C 1
ATOM 1069 O O . SER B 1 47 ? 12.133 5.477 2.879 1 97.12 47 SER B O 1
ATOM 1071 N N . ILE B 1 48 ? 10.758 6.844 1.766 1 97.94 48 ILE B N 1
ATOM 1072 C CA . ILE B 1 48 ? 10.453 5.859 0.731 1 97.94 48 ILE B CA 1
ATOM 1073 C C . ILE B 1 48 ? 11.672 5.672 -0.172 1 97.94 48 ILE B C 1
ATOM 1075 O O . ILE B 1 48 ? 11.969 4.555 -0.597 1 97.94 48 ILE B O 1
ATOM 1079 N N . HIS B 1 49 ? 12.367 6.73 -0.403 1 97.75 49 HIS B N 1
ATOM 1080 C CA . HIS B 1 49 ? 13.594 6.637 -1.183 1 97.75 49 HIS B CA 1
ATOM 1081 C C . HIS B 1 49 ? 14.641 5.797 -0.458 1 97.75 49 HIS B C 1
ATOM 1083 O O . HIS B 1 49 ? 15.375 5.039 -1.09 1 97.75 49 HIS B O 1
ATOM 1089 N N . PHE B 1 50 ? 14.727 5.98 0.769 1 97.88 50 PHE B N 1
ATOM 1090 C CA . PHE B 1 50 ? 15.641 5.172 1.568 1 97.88 50 PHE B CA 1
ATOM 1091 C C . PHE B 1 50 ? 15.344 3.688 1.395 1 97.88 50 PHE B C 1
ATOM 1093 O O . PHE B 1 50 ? 16.25 2.885 1.194 1 97.88 50 PHE B O 1
ATOM 1100 N N . GLU B 1 51 ? 14.023 3.334 1.405 1 98 51 GLU B N 1
ATOM 1101 C CA . GLU B 1 51 ? 13.625 1.939 1.23 1 98 51 GLU B CA 1
ATOM 1102 C C . GLU B 1 51 ? 13.961 1.443 -0.174 1 98 51 GLU B C 1
ATOM 1104 O O . GLU B 1 51 ? 14.289 0.272 -0.362 1 98 51 GLU B O 1
ATOM 1109 N N . SER B 1 52 ? 13.906 2.285 -1.099 1 98.19 52 SER B N 1
ATOM 1110 C CA . SER B 1 52 ? 14.133 1.898 -2.486 1 98.19 52 SER B CA 1
ATOM 1111 C C . SER B 1 52 ? 15.594 1.507 -2.715 1 98.19 52 SER B C 1
ATOM 1113 O O . SER B 1 52 ? 15.914 0.825 -3.691 1 98.19 52 SER B O 1
ATOM 1115 N N . ARG B 1 53 ? 16.391 1.858 -1.794 1 97.38 53 ARG B N 1
ATOM 1116 C CA . ARG B 1 53 ? 17.812 1.562 -1.929 1 97.38 53 ARG B CA 1
ATOM 1117 C C . ARG B 1 53 ? 18.281 0.612 -0.832 1 97.38 53 ARG B C 1
ATOM 1119 O O . ARG B 1 53 ? 19.453 0.247 -0.779 1 97.38 53 ARG B O 1
ATOM 1126 N N . ASN B 1 54 ? 17.484 0.273 0.03 1 97.75 54 ASN B N 1
ATOM 1127 C CA . ASN B 1 54 ? 17.812 -0.55 1.187 1 97.75 54 ASN B CA 1
ATOM 1128 C C . ASN B 1 54 ? 18.109 -1.992 0.783 1 97.75 54 ASN B C 1
ATOM 1130 O O . ASN B 1 54 ? 17.219 -2.689 0.277 1 97.75 54 ASN B O 1
ATOM 1134 N N . PRO B 1 55 ? 19.281 -2.5 1.111 1 96.25 55 PRO B N 1
ATOM 1135 C CA . PRO B 1 55 ? 19.688 -3.83 0.655 1 96.25 55 PRO B CA 1
ATOM 1136 C C . PRO B 1 55 ? 18.969 -4.957 1.402 1 96.25 55 PRO B C 1
ATOM 1138 O O . PRO B 1 55 ? 19.078 -6.121 1.01 1 96.25 55 PRO B O 1
ATOM 1141 N N . LYS B 1 56 ? 18.266 -4.547 2.41 1 97.19 56 LYS B N 1
ATOM 1142 C CA . LYS B 1 56 ? 17.484 -5.547 3.133 1 97.19 56 LYS B CA 1
ATOM 1143 C C . LYS B 1 56 ? 16.344 -6.074 2.273 1 97.19 56 LYS B C 1
ATOM 1145 O O . LYS B 1 56 ? 15.812 -7.16 2.527 1 97.19 56 LYS B O 1
ATOM 1150 N N . TRP B 1 57 ? 15.969 -5.355 1.24 1 97.69 57 TRP B N 1
ATOM 1151 C CA . TRP B 1 57 ? 14.852 -5.719 0.367 1 97.69 57 TRP B CA 1
ATOM 1152 C C . TRP B 1 57 ? 15.359 -6.406 -0.899 1 97.69 57 TRP B C 1
ATOM 1154 O O . TRP B 1 57 ? 16.469 -6.141 -1.353 1 97.69 57 TRP B O 1
ATOM 1164 N N . SER B 1 58 ? 14.492 -7.219 -1.379 1 96.44 58 SER B N 1
ATOM 1165 C CA . SER B 1 58 ? 14.781 -7.793 -2.689 1 96.44 58 SER B CA 1
ATOM 1166 C C . SER B 1 58 ? 14.789 -6.723 -3.773 1 96.44 58 SER B C 1
ATOM 1168 O O . SER B 1 58 ? 14.297 -5.609 -3.559 1 96.44 58 SER B O 1
ATOM 1170 N N . GLN B 1 59 ? 15.336 -7.094 -4.941 1 95.88 59 GLN B N 1
ATOM 1171 C CA . GLN B 1 59 ? 15.336 -6.16 -6.062 1 95.88 59 GLN B CA 1
ATOM 1172 C C . GLN B 1 59 ? 13.914 -5.777 -6.461 1 95.88 59 GLN B C 1
ATOM 1174 O O . GLN B 1 59 ? 13.648 -4.625 -6.809 1 95.88 59 GLN B O 1
ATOM 1179 N N . GLU B 1 60 ? 13.055 -6.766 -6.449 1 95.44 60 GLU B N 1
ATOM 1180 C CA . GLU B 1 60 ? 11.656 -6.52 -6.797 1 95.44 60 GLU B CA 1
ATOM 1181 C C . GLU B 1 60 ? 11.008 -5.543 -5.82 1 95.44 60 GLU B C 1
ATOM 1183 O O . GLU B 1 60 ? 10.266 -4.645 -6.234 1 95.44 60 GLU B O 1
ATOM 1188 N N . GLN B 1 61 ? 11.297 -5.703 -4.629 1 98.06 61 GLN B N 1
ATOM 1189 C CA . GLN B 1 61 ? 10.758 -4.797 -3.619 1 98.06 61 GLN B CA 1
ATOM 1190 C C . GLN B 1 61 ? 11.336 -3.393 -3.773 1 98.06 61 GLN B C 1
ATOM 1192 O O . GLN B 1 61 ? 10.609 -2.402 -3.676 1 98.06 61 GLN B O 1
ATOM 1197 N N . GLN B 1 62 ? 12.57 -3.32 -3.973 1 98.25 62 GLN B N 1
ATOM 1198 C CA . GLN B 1 62 ? 13.203 -2.025 -4.195 1 98.25 62 GLN B CA 1
ATOM 1199 C C . GLN B 1 62 ? 12.57 -1.301 -5.379 1 98.25 62 GLN B C 1
ATOM 1201 O O . GLN B 1 62 ? 12.328 -0.094 -5.316 1 98.25 62 GLN B O 1
ATOM 1206 N N . ASN B 1 63 ? 12.305 -2.023 -6.402 1 97.38 63 ASN B N 1
ATOM 1207 C CA . ASN B 1 63 ? 11.641 -1.445 -7.566 1 97.38 63 ASN B CA 1
ATOM 1208 C C . ASN B 1 63 ? 10.234 -0.945 -7.223 1 97.38 63 ASN B C 1
ATOM 1210 O O . ASN B 1 63 ? 9.797 0.085 -7.738 1 97.38 63 ASN B O 1
ATOM 1214 N N . SER B 1 64 ? 9.578 -1.663 -6.441 1 97.38 64 SER B N 1
ATOM 1215 C CA . SER B 1 64 ? 8.25 -1.241 -6.004 1 97.38 64 SER B CA 1
ATOM 1216 C C . SER B 1 64 ? 8.312 0.073 -5.234 1 97.38 64 SER B C 1
ATOM 1218 O O . SER B 1 64 ? 7.496 0.969 -5.457 1 97.38 64 SER B O 1
ATOM 1220 N N . PHE B 1 65 ? 9.312 0.209 -4.367 1 98.5 65 PHE B N 1
ATOM 1221 C CA . PHE B 1 65 ? 9.477 1.447 -3.615 1 98.5 65 PHE B CA 1
ATOM 1222 C C . PHE B 1 65 ? 9.781 2.611 -4.551 1 98.5 65 PHE B C 1
ATOM 1224 O O . PHE B 1 65 ? 9.312 3.73 -4.332 1 98.5 65 PHE B O 1
ATOM 1231 N N . LYS B 1 66 ? 10.602 2.367 -5.555 1 98.06 66 LYS B N 1
ATOM 1232 C CA . LYS B 1 66 ? 10.906 3.404 -6.535 1 98.06 66 LYS B CA 1
ATOM 1233 C C . LYS B 1 66 ? 9.633 3.896 -7.223 1 98.06 66 LYS B C 1
ATOM 1235 O O . LYS B 1 66 ? 9.453 5.098 -7.414 1 98.06 66 LYS B O 1
ATOM 1240 N N . TRP B 1 67 ? 8.852 2.986 -7.555 1 97.44 67 TRP B N 1
ATOM 1241 C CA . TRP B 1 67 ? 7.59 3.326 -8.195 1 97.44 67 TRP B CA 1
ATOM 1242 C C . TRP B 1 67 ? 6.699 4.133 -7.254 1 97.44 67 TRP B C 1
ATOM 1244 O O . TRP B 1 67 ? 6.086 5.121 -7.664 1 97.44 67 TRP B O 1
ATOM 1254 N N . LEU B 1 68 ? 6.598 3.74 -6.008 1 97.38 68 LEU B N 1
ATOM 1255 C CA . LEU B 1 68 ? 5.777 4.422 -5.012 1 97.38 68 LEU B CA 1
ATOM 1256 C C . LEU B 1 68 ? 6.293 5.836 -4.762 1 97.38 68 LEU B C 1
ATOM 1258 O O . LEU B 1 68 ? 5.504 6.766 -4.582 1 97.38 68 LEU B O 1
ATOM 1262 N N . ALA B 1 69 ? 7.598 6.004 -4.742 1 96.94 69 ALA B N 1
ATOM 1263 C CA . ALA B 1 69 ? 8.188 7.332 -4.59 1 96.94 69 ALA B CA 1
ATOM 1264 C C . AL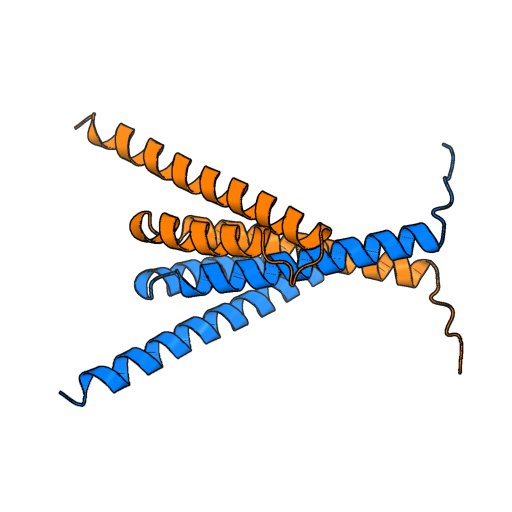A B 1 69 ? 7.777 8.25 -5.742 1 96.94 69 ALA B C 1
ATOM 1266 O O . ALA B 1 69 ? 7.43 9.414 -5.523 1 96.94 69 ALA B O 1
ATOM 1267 N N . ALA B 1 70 ? 7.801 7.672 -6.93 1 94.88 70 ALA B N 1
ATOM 1268 C CA . ALA B 1 70 ? 7.406 8.445 -8.109 1 94.88 70 ALA B CA 1
ATOM 1269 C C . ALA B 1 70 ? 5.945 8.875 -8.016 1 94.88 70 ALA B C 1
ATOM 1271 O O . ALA B 1 70 ? 5.602 10 -8.367 1 94.88 70 ALA B O 1
ATOM 1272 N N . LEU B 1 71 ? 5.168 8.016 -7.574 1 92.94 71 LEU B N 1
ATOM 1273 C CA . LEU B 1 71 ? 3.756 8.336 -7.395 1 92.94 71 LEU B CA 1
ATOM 1274 C C . LEU B 1 71 ? 3.574 9.453 -6.375 1 92.94 71 LEU B C 1
ATOM 1276 O O . LEU B 1 71 ? 2.771 10.367 -6.582 1 92.94 71 LEU B O 1
ATOM 1280 N N . LEU B 1 72 ? 4.254 9.375 -5.293 1 93.94 72 LEU B N 1
ATOM 1281 C CA . LEU B 1 72 ? 4.191 10.398 -4.254 1 93.94 72 LEU B CA 1
ATOM 1282 C C . LEU B 1 72 ? 4.66 11.75 -4.789 1 93.94 72 LEU B C 1
ATOM 1284 O O . LEU B 1 72 ? 4.078 12.789 -4.465 1 93.94 72 LEU B O 1
ATOM 1288 N N . GLU B 1 73 ? 5.676 11.703 -5.566 1 92.5 73 GLU B N 1
ATOM 1289 C CA . GLU B 1 73 ? 6.219 12.914 -6.16 1 92.5 73 GLU B CA 1
ATOM 1290 C C . GLU B 1 73 ? 5.199 13.586 -7.074 1 92.5 73 GLU B C 1
ATOM 1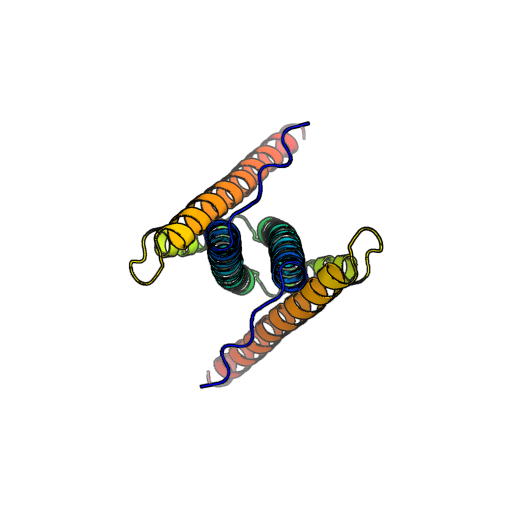292 O O . GLU B 1 73 ? 5.105 14.812 -7.117 1 92.5 73 GLU B O 1
ATOM 1297 N N . GLU B 1 74 ? 4.488 12.789 -7.734 1 88.31 74 GLU B N 1
ATOM 1298 C CA . GLU B 1 74 ? 3.449 13.32 -8.609 1 88.31 74 GLU B CA 1
ATOM 1299 C C . GLU B 1 74 ? 2.367 14.039 -7.816 1 88.31 74 GLU B C 1
ATOM 1301 O O . GLU B 1 74 ? 1.855 15.078 -8.25 1 88.31 74 GLU B O 1
ATOM 1306 N N . ASN B 1 75 ? 2.02 13.5 -6.742 1 83.5 75 ASN B N 1
ATOM 1307 C CA . ASN B 1 75 ? 1.042 14.133 -5.863 1 83.5 75 ASN B CA 1
ATOM 1308 C C . ASN B 1 75 ? 1.568 15.453 -5.297 1 83.5 75 ASN B C 1
ATOM 1310 O O . ASN B 1 75 ? 0.814 16.406 -5.148 1 83.5 75 ASN B O 1
ATOM 1314 N N . TYR B 1 76 ? 2.773 15.422 -4.926 1 83.44 76 TYR B N 1
ATOM 1315 C CA . TYR B 1 76 ? 3.416 16.625 -4.395 1 83.44 76 TYR B CA 1
ATOM 1316 C C . TYR B 1 76 ? 3.449 17.734 -5.438 1 83.44 76 TYR B C 1
ATOM 1318 O O . TYR B 1 76 ? 3.18 18.891 -5.129 1 83.44 76 TYR B O 1
ATOM 1326 N N . ALA B 1 77 ? 3.801 17.344 -6.57 1 80.56 77 ALA B N 1
ATOM 1327 C CA . ALA B 1 77 ? 3.881 18.312 -7.66 1 80.56 77 ALA B CA 1
ATOM 1328 C C . ALA B 1 77 ? 2.506 18.891 -7.984 1 80.56 77 ALA B C 1
ATOM 1330 O O . ALA B 1 77 ? 2.377 20.078 -8.289 1 80.56 77 ALA B O 1
ATOM 1331 N N . GLY B 1 78 ? 1.509 18.047 -7.969 1 72.06 78 GLY B N 1
ATOM 1332 C CA . GLY B 1 78 ? 0.153 18.516 -8.219 1 72.06 78 GLY B CA 1
ATOM 1333 C C . GLY B 1 78 ? -0.352 19.469 -7.156 1 72.06 78 GLY B C 1
ATOM 1334 O O . GLY B 1 78 ? -1.105 20.406 -7.457 1 72.06 78 GLY B O 1
ATOM 1335 N N . LYS B 1 79 ? -0.013 19.281 -6.012 1 67.88 79 LYS B N 1
ATOM 1336 C CA . LYS B 1 79 ? -0.408 20.172 -4.922 1 67.88 79 LYS B CA 1
ATOM 1337 C C . LYS B 1 79 ? 0.255 21.547 -5.066 1 67.88 79 LYS B C 1
ATOM 1339 O O . LYS B 1 79 ? -0.312 22.562 -4.656 1 67.88 79 LYS B O 1
ATOM 1344 N N . THR B 1 80 ? 1.385 21.562 -5.547 1 63.81 80 THR B N 1
ATOM 1345 C CA . THR B 1 80 ? 2.094 22.812 -5.777 1 63.81 80 THR B CA 1
ATOM 1346 C C . THR B 1 80 ? 1.442 23.609 -6.914 1 63.81 80 THR B C 1
ATOM 1348 O O . THR B 1 80 ? 1.399 24.828 -6.879 1 63.81 80 THR B O 1
ATOM 1351 N N . THR B 1 81 ? 0.967 22.891 -7.852 1 59.25 81 THR B N 1
ATOM 1352 C CA . THR B 1 81 ? 0.368 23.578 -8.992 1 59.25 81 THR B CA 1
ATOM 1353 C C . THR B 1 81 ? -1.014 24.109 -8.641 1 59.25 81 THR B C 1
ATOM 1355 O O . THR B 1 81 ? -1.415 25.172 -9.133 1 59.25 81 THR B O 1
ATOM 1358 N N . ILE B 1 82 ? -1.782 23.531 -7.895 1 56.22 82 ILE B N 1
ATOM 1359 C CA . ILE B 1 82 ? -3.117 24.031 -7.57 1 56.22 82 ILE B CA 1
ATOM 1360 C C . ILE B 1 82 ? -3.008 25.25 -6.672 1 56.22 82 ILE B C 1
ATOM 1362 O O . ILE B 1 82 ? -3.805 26.188 -6.789 1 56.22 82 ILE B O 1
ATOM 1366 N N . SER B 1 83 ? -2.137 25.297 -5.691 1 51.06 83 SER B N 1
ATOM 1367 C CA . SER B 1 83 ? -2.045 26.5 -4.875 1 51.06 83 SER B CA 1
ATOM 1368 C C . SER B 1 83 ? -1.647 27.703 -5.719 1 51.06 83 SER B C 1
ATOM 1370 O O . SER B 1 83 ? -1.991 28.844 -5.383 1 51.06 83 SER B O 1
ATOM 1372 N N . ALA B 1 84 ? -0.898 27.641 -6.684 1 49.91 84 ALA B N 1
ATOM 1373 C CA . ALA B 1 84 ? -0.478 28.828 -7.426 1 49.91 84 ALA B CA 1
ATOM 1374 C C . ALA B 1 84 ? -1.639 29.422 -8.227 1 49.91 84 ALA B C 1
ATOM 1376 O O . ALA B 1 84 ? -1.679 30.625 -8.477 1 49.91 84 ALA B O 1
ATOM 1377 N N . GLU B 1 85 ? -2.453 28.688 -8.734 1 48.91 85 GLU B N 1
ATOM 1378 C CA . GLU B 1 85 ? -3.453 29.297 -9.602 1 48.91 85 GLU B CA 1
ATOM 1379 C C . GLU B 1 85 ? -4.523 30.016 -8.789 1 48.91 85 GLU B C 1
ATOM 1381 O O . GLU B 1 85 ? -5.184 30.938 -9.297 1 48.91 85 GLU B O 1
ATOM 1386 N N . SER B 1 86 ? -4.754 29.516 -7.645 1 48.72 86 SER B N 1
ATOM 1387 C CA . SER B 1 86 ? -5.914 30.156 -7.039 1 48.72 86 SER B CA 1
ATOM 1388 C C . SER B 1 86 ? -5.543 31.516 -6.457 1 48.72 86 SER B C 1
ATOM 1390 O O . SER B 1 86 ? -6.414 32.281 -6.012 1 48.72 86 SER B O 1
ATOM 1392 N N . SER B 1 87 ? -4.316 31.719 -6.078 1 43.97 87 SER B N 1
ATOM 1393 C CA . SER B 1 87 ? -4.102 33 -5.426 1 43.97 87 SER B CA 1
ATOM 1394 C C . SER B 1 87 ? -4.066 34.125 -6.441 1 43.97 87 SER B C 1
ATOM 1396 O O . SER B 1 87 ? -3.988 35.312 -6.066 1 43.97 87 SER B O 1
ATOM 1398 N N . GLY B 1 88 ? -3.836 33.781 -7.637 1 37.56 88 GLY B N 1
ATOM 1399 C CA . GLY B 1 88 ? -3.67 34.969 -8.492 1 37.56 88 GLY B CA 1
ATOM 1400 C C . GLY B 1 88 ? -4.969 35.688 -8.758 1 37.56 88 GLY B C 1
ATOM 1401 O O . GLY B 1 88 ? -4.977 36.75 -9.406 1 37.56 88 GLY B O 1
ATOM 1402 N N . ASN B 1 89 ? -6.078 34.906 -8.836 1 39.19 89 ASN B N 1
ATOM 1403 C CA . ASN B 1 89 ? -7.141 35.75 -9.375 1 39.19 89 ASN B CA 1
ATOM 1404 C C . ASN B 1 89 ? -7.797 36.594 -8.289 1 39.19 89 ASN B C 1
ATOM 1406 O O . ASN B 1 89 ? -9.008 36.812 -8.328 1 39.19 89 ASN B O 1
ATOM 1410 N N . GLN B 1 90 ? -7.309 36.594 -6.953 1 27.67 90 GLN B N 1
ATOM 1411 C CA . GLN B 1 90 ? -7.98 37.719 -6.297 1 27.67 90 GLN B CA 1
ATOM 1412 C C . GLN B 1 90 ? -7.309 39.031 -6.641 1 27.67 90 GLN B C 1
ATOM 1414 O O . GLN B 1 90 ? -6.082 39.125 -6.711 1 27.67 90 GLN B O 1
#

Nearest PDB structures (foldseek):
  9had-assembly2_B  TM=6.049E-01  e=2.058E+00  Dermatophagoides farinae
  9had-assembly1_A  TM=4.942E-01  e=3.583E+00  Dermatophagoides farinae
  9had-assembly2_B  TM=5.542E-01  e=1.498E+00  Dermatophagoides farinae
  9had-assembly1_A  TM=4.939E-01  e=2.628E+00  Dermatophagoides farinae

pLDDT: mean 85.77, std 18.91, range [27.67, 98.5]

Secondary structure (DSSP, 8-state):
-------HHHHHHHHHHHHHHHHHHHHHHHHHHHHS-HHHHHHHHHHHHHHHH-TTS-HHHHHHHHHHHHHHHHHHHHHHHHHHHHHTT-/-------HHHHHHHHHHHHHHHHHHHHHHHHHHHHS-HHHHHHHHHHHHHHHH-TTS-HHHHHHHHHHHHHHHHHHHHHHHHHHHHHTT-

Organism: Escherichia coli O45:K1 (strain S88 / ExPEC) (NCBI:txid585035)

Sequence (180 aa):
MDNSTISLQELLDCISRLRDDVNALTVAFSHLALSIPREQMLPTLASIHFESRNPKWSQEQQNSFKWLAALLEENYAGKTTISAESSGNQMDNSTISLQELLDCISRLRDDVNALTVAFSHLALSIPREQMLPTLASIHFESRNPKWSQEQQNSFKWLAALLEENYAGKTTISAESSGNQ

Radius of gyration: 19.8 Å; Cα contacts (8 Å, |Δi|>4): 149; chains: 2; bounding box: 39×73×63 Å

Solvent-accessible surface area (backbone atoms only — not comparable to full-atom values): 9982 Å² total; per-residue (Å²): 132,87,78,74,76,73,47,71,66,56,53,50,52,48,42,52,52,41,51,36,46,41,50,39,47,52,53,51,43,52,54,50,58,71,57,39,52,75,88,46,41,60,65,48,44,51,55,36,49,51,52,31,66,37,81,91,46,52,71,69,27,18,51,46,27,48,52,51,37,52,53,50,50,51,54,54,54,51,54,55,55,55,60,57,60,63,64,62,76,110,131,87,78,76,74,74,48,71,65,57,53,53,52,50,42,52,53,41,51,35,46,42,50,40,49,51,53,53,44,50,54,50,58,70,55,39,52,75,87,46,42,60,65,48,45,49,55,34,50,50,49,31,66,38,81,89,46,52,72,70,27,17,50,46,27,49,52,51,36,52,52,49,50,51,53,53,53,50,55,57,54,55,60,57,61,64,62,63,77,110